Protein AF-A0A7W0W0G9-F1 (afdb_monomer_lite)

Sequence (96 aa):
MDIINEGNGAAEQNGSDRAEGERGARARIPARRGFAAMDPQAQRAIAAKGGRAAHLKGTAHEFTSEEARVAGRKGGEASRGGRRPEVSNSELEQQA

Secondary structure (DSSP, 8-state):
-------------------------S--PPP--STTTS-HHHHHHHHHHHHHHHHHTT-SPPPPHHHHHHHHHHHHHHGGG-S----------S--

Foldseek 3Di:
DDDPPPDPPDDDDDDDDDDDDDDDDDPPPPPDDDLVNDDPVVNVVVVVVVVVVCVVVVVDDDDDPVRVVVVVVVVVVVCPPPPPPPPPPDPPPDDD

Structure (mmCIF, N/CA/C/O backbone):
data_AF-A0A7W0W0G9-F1
#
_entry.id   AF-A0A7W0W0G9-F1
#
loop_
_atom_site.group_PDB
_atom_site.id
_atom_site.type_symbol
_atom_site.label_atom_id
_atom_site.label_alt_id
_atom_site.label_comp_id
_atom_site.label_asym_id
_atom_site.label_entity_id
_atom_site.label_seq_id
_atom_site.pdbx_PDB_ins_code
_atom_site.Cartn_x
_atom_site.Cartn_y
_atom_site.Cartn_z
_atom_site.occupancy
_atom_site.B_iso_or_equiv
_atom_site.auth_seq_id
_atom_site.auth_comp_id
_atom_site.auth_asym_id
_atom_site.auth_atom_id
_atom_site.pdbx_PDB_model_num
ATOM 1 N N . MET A 1 1 ? -37.366 -13.571 -28.285 1.00 41.44 1 MET A N 1
ATOM 2 C CA . MET A 1 1 ? -36.411 -12.444 -28.157 1.00 41.44 1 MET A CA 1
ATOM 3 C C . MET A 1 1 ? -35.235 -13.015 -27.402 1.00 41.44 1 MET A C 1
ATOM 5 O O . MET A 1 1 ? -35.160 -12.899 -26.186 1.00 41.44 1 MET A O 1
ATOM 9 N N . ASP A 1 2 ? -34.406 -13.746 -28.134 1.00 40.69 2 ASP A N 1
ATOM 10 C CA . ASP A 1 2 ? -33.340 -14.570 -27.582 1.00 40.69 2 ASP A CA 1
ATOM 11 C C . ASP A 1 2 ? -32.037 -13.782 -27.686 1.00 40.69 2 ASP A C 1
ATOM 13 O O . ASP A 1 2 ? -31.627 -13.372 -28.772 1.00 40.69 2 ASP A O 1
ATOM 17 N N . ILE A 1 3 ? -31.435 -13.495 -26.533 1.00 51.72 3 ILE A N 1
ATOM 18 C CA . ILE A 1 3 ? -30.149 -12.809 -26.439 1.00 51.72 3 ILE A CA 1
AT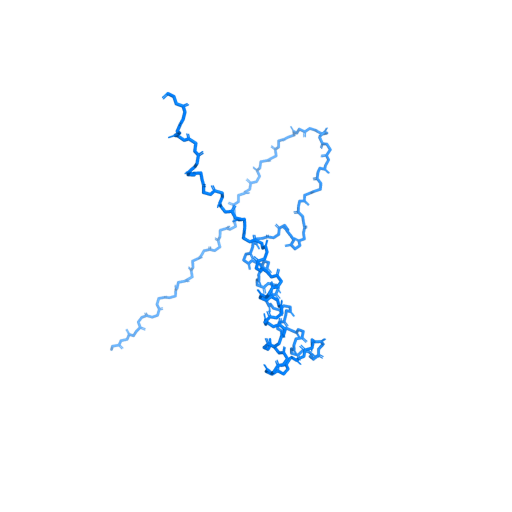OM 19 C C . ILE A 1 3 ? -29.079 -13.825 -26.838 1.00 51.72 3 ILE A C 1
ATOM 21 O O . ILE A 1 3 ? -28.777 -14.757 -26.093 1.00 51.72 3 ILE A O 1
ATOM 25 N N . ILE A 1 4 ? -28.528 -13.649 -28.033 1.00 57.16 4 ILE A N 1
ATOM 26 C CA . ILE A 1 4 ? -27.386 -14.411 -28.528 1.00 57.16 4 ILE A CA 1
ATOM 27 C C . ILE A 1 4 ? -26.166 -13.967 -27.709 1.00 57.16 4 ILE A C 1
ATOM 29 O O . ILE A 1 4 ? -25.718 -12.827 -27.802 1.00 57.16 4 ILE A O 1
ATOM 33 N N . ASN A 1 5 ? -25.672 -14.856 -26.848 1.00 52.72 5 ASN A N 1
ATOM 34 C CA . ASN A 1 5 ? -24.434 -14.683 -26.095 1.00 52.72 5 ASN A CA 1
ATOM 35 C C . ASN A 1 5 ? -23.263 -15.096 -26.995 1.00 52.72 5 ASN A C 1
ATOM 37 O O . ASN A 1 5 ? -22.875 -16.265 -27.025 1.00 52.72 5 ASN A O 1
ATOM 41 N N . GLU A 1 6 ? -22.743 -14.152 -27.775 1.00 51.47 6 GLU A N 1
ATOM 42 C CA . GLU A 1 6 ? -21.525 -14.358 -28.554 1.00 51.47 6 GLU A CA 1
ATOM 43 C C . GLU A 1 6 ? -20.322 -14.373 -27.606 1.00 51.47 6 GLU A C 1
ATOM 45 O O . GLU A 1 6 ? -19.822 -13.345 -27.147 1.00 51.47 6 GLU A O 1
ATOM 50 N N . GLY A 1 7 ? -19.880 -15.587 -27.278 1.00 51.41 7 GLY A N 1
ATOM 51 C CA . GLY A 1 7 ? -18.643 -15.825 -26.556 1.00 51.41 7 GLY A CA 1
ATOM 52 C C . GLY A 1 7 ? -17.462 -15.254 -27.331 1.00 51.41 7 GLY A C 1
ATOM 53 O O . GLY A 1 7 ? -17.061 -15.795 -28.358 1.00 51.41 7 GLY A O 1
ATOM 54 N N . ASN A 1 8 ? -16.869 -14.183 -26.810 1.00 54.78 8 ASN A N 1
ATOM 55 C CA . ASN A 1 8 ? -15.622 -13.644 -27.329 1.00 54.78 8 ASN A CA 1
ATOM 56 C C . ASN A 1 8 ? -14.440 -14.348 -26.644 1.00 54.78 8 ASN A C 1
ATOM 58 O O . ASN A 1 8 ? -13.817 -13.831 -25.717 1.00 54.78 8 ASN A O 1
ATOM 62 N N . GLY A 1 9 ? -14.193 -15.586 -27.075 1.00 49.38 9 GLY A N 1
ATOM 63 C CA . GLY A 1 9 ? -12.918 -16.267 -26.898 1.00 49.38 9 GLY A CA 1
ATOM 64 C C . GLY A 1 9 ? -11.970 -15.823 -28.006 1.00 49.38 9 GLY A C 1
ATOM 65 O O . GLY A 1 9 ? -12.052 -16.329 -29.120 1.00 49.38 9 GLY A O 1
ATOM 66 N N . ALA A 1 10 ? -11.076 -14.882 -27.707 1.00 47.50 10 ALA A N 1
ATOM 67 C CA . ALA A 1 10 ? -10.058 -14.427 -28.646 1.00 47.50 10 ALA A CA 1
ATOM 68 C C . ALA A 1 10 ? -8.652 -14.761 -28.130 1.00 47.50 10 ALA A C 1
ATOM 70 O O . ALA A 1 10 ? -8.055 -14.023 -27.353 1.00 47.50 10 ALA A O 1
ATOM 71 N N . ALA A 1 11 ? -8.179 -15.908 -28.618 1.00 50.94 11 ALA A N 1
ATOM 72 C CA . ALA A 1 11 ? -6.822 -16.177 -29.085 1.00 50.94 11 ALA A CA 1
ATOM 73 C C . ALA A 1 11 ? -5.648 -15.913 -28.124 1.00 50.94 11 ALA A C 1
ATOM 75 O O . ALA A 1 11 ? -5.075 -14.826 -28.062 1.00 50.94 11 ALA A O 1
ATOM 76 N N . GLU A 1 12 ? -5.188 -17.009 -27.514 1.00 43.44 12 GLU A N 1
ATOM 77 C CA . GLU A 1 12 ? -3.761 -17.257 -27.309 1.00 43.44 12 GLU A CA 1
ATOM 78 C C . GLU A 1 12 ? -2.974 -16.950 -28.592 1.00 43.44 12 GLU A C 1
ATOM 80 O O . GLU A 1 12 ? -3.237 -17.519 -29.650 1.00 43.44 12 GLU A O 1
ATOM 85 N N . GLN A 1 13 ? -1.961 -16.096 -28.483 1.00 52.97 13 GLN A N 1
ATOM 86 C CA . GLN A 1 13 ? -0.886 -15.996 -29.466 1.00 52.97 13 GLN A CA 1
ATOM 87 C C . GLN A 1 13 ? 0.418 -16.394 -28.771 1.00 52.97 13 GLN A C 1
ATOM 89 O O . GLN A 1 13 ? 1.202 -15.551 -28.344 1.00 52.97 13 GLN A O 1
ATOM 94 N N . ASN A 1 14 ? 0.621 -17.702 -28.612 1.00 48.34 14 ASN A N 1
ATOM 95 C CA . ASN A 1 14 ? 1.928 -18.287 -28.326 1.00 48.34 14 ASN A CA 1
ATOM 96 C C . ASN A 1 14 ? 2.518 -18.780 -29.651 1.00 48.34 14 ASN A C 1
ATOM 98 O O . ASN A 1 14 ? 2.056 -19.779 -30.196 1.00 48.34 14 ASN A O 1
ATOM 102 N N . GLY A 1 15 ? 3.523 -18.078 -30.179 1.00 43.59 15 GLY A N 1
ATOM 103 C CA . GLY A 1 15 ? 4.242 -18.525 -31.370 1.00 43.59 15 GLY A CA 1
ATOM 104 C C . GLY A 1 15 ? 5.170 -17.476 -31.973 1.00 43.59 15 GLY A C 1
ATOM 105 O O . GLY A 1 15 ? 4.761 -16.687 -32.815 1.00 43.59 15 GLY A O 1
ATOM 106 N N . SER A 1 16 ? 6.449 -17.512 -31.603 1.00 46.28 16 SER A N 1
ATOM 107 C CA . SER A 1 16 ? 7.516 -17.328 -32.593 1.00 46.28 16 SER A CA 1
ATOM 108 C C . SER A 1 16 ? 8.734 -18.152 -32.182 1.00 46.28 16 SER A C 1
ATOM 110 O O . SER A 1 16 ? 9.480 -17.831 -31.258 1.00 46.28 16 SER A O 1
ATOM 112 N N . ASP A 1 17 ? 8.862 -19.286 -32.863 1.00 45.50 17 ASP A N 1
ATOM 113 C CA . ASP A 1 17 ? 10.016 -20.165 -32.856 1.00 45.50 17 ASP A CA 1
ATOM 114 C C . ASP A 1 17 ? 11.273 -19.455 -33.395 1.00 45.50 17 ASP A C 1
ATOM 116 O O . ASP A 1 17 ? 11.255 -18.838 -34.455 1.00 45.50 17 ASP A O 1
ATOM 120 N N . ARG A 1 18 ? 12.370 -19.647 -32.654 1.00 47.59 18 ARG A N 1
ATOM 121 C CA . ARG A 1 18 ? 13.773 -19.818 -33.082 1.00 47.59 18 ARG A CA 1
ATOM 122 C C . ARG A 1 18 ? 14.378 -18.813 -34.078 1.00 47.59 18 ARG A C 1
ATOM 124 O O . ARG A 1 18 ? 14.245 -18.938 -35.289 1.00 47.59 18 ARG A O 1
ATOM 131 N N . ALA A 1 19 ? 15.281 -17.989 -33.548 1.00 45.19 19 ALA A N 1
ATOM 132 C CA . ALA A 1 19 ? 16.489 -17.577 -34.257 1.00 45.19 19 ALA A CA 1
ATOM 133 C C . ALA A 1 19 ? 17.708 -17.870 -33.364 1.00 45.19 19 ALA A C 1
ATOM 135 O O . ALA A 1 19 ? 18.009 -17.118 -32.437 1.00 45.19 19 ALA A O 1
ATOM 136 N N . GLU A 1 20 ? 18.382 -18.992 -33.619 1.00 49.06 20 GLU A N 1
ATOM 137 C CA . GLU A 1 20 ? 19.754 -19.209 -33.156 1.00 49.06 20 GLU A CA 1
ATOM 138 C C . GLU A 1 20 ? 20.713 -18.449 -34.082 1.00 49.06 20 GLU A C 1
ATOM 140 O O . GLU A 1 20 ? 20.587 -18.495 -35.305 1.00 49.06 20 GLU A O 1
ATOM 145 N N . GLY A 1 21 ? 21.667 -17.731 -33.492 1.00 38.28 21 GLY A N 1
ATOM 146 C CA . GLY A 1 21 ? 22.701 -16.988 -34.204 1.00 38.28 21 GLY A CA 1
ATOM 147 C C . GLY A 1 21 ? 23.784 -16.537 -33.232 1.00 38.28 21 GLY A C 1
ATOM 148 O O . GLY A 1 21 ? 23.639 -15.535 -32.533 1.00 38.28 21 GLY A O 1
ATOM 149 N N . GLU A 1 22 ? 24.848 -17.328 -33.166 1.00 57.66 22 GLU A N 1
ATOM 150 C CA . GLU A 1 22 ? 26.059 -17.160 -32.365 1.00 57.66 22 GLU A CA 1
ATOM 151 C C . GLU A 1 22 ? 26.618 -15.728 -32.391 1.00 57.66 22 GLU A C 1
ATOM 153 O O . GLU A 1 22 ? 26.961 -15.237 -33.460 1.00 57.66 22 GLU A O 1
ATOM 158 N N . ARG A 1 23 ? 26.822 -15.089 -31.225 1.00 50.34 23 ARG A N 1
ATOM 159 C CA . ARG A 1 23 ? 27.893 -14.090 -31.004 1.00 50.34 23 ARG A CA 1
ATOM 160 C C . ARG A 1 23 ? 28.295 -14.046 -29.527 1.00 50.34 23 ARG A C 1
ATOM 162 O O . ARG A 1 23 ? 27.467 -13.850 -28.641 1.00 50.34 23 ARG A O 1
ATOM 169 N N . GLY A 1 24 ? 29.587 -14.249 -29.285 1.00 41.38 24 GLY A N 1
ATOM 170 C CA . GLY A 1 24 ? 30.185 -14.485 -27.978 1.00 41.38 24 GLY A CA 1
ATOM 171 C C . GLY A 1 24 ? 30.274 -13.295 -27.015 1.00 41.38 24 GLY A C 1
ATOM 172 O O . GLY A 1 24 ? 30.088 -12.134 -27.365 1.00 41.38 24 GLY A O 1
ATOM 173 N N . ALA A 1 25 ? 30.607 -13.652 -25.771 1.00 54.94 25 ALA A N 1
ATOM 174 C CA . ALA A 1 25 ? 31.438 -12.904 -24.823 1.00 54.94 25 ALA A CA 1
ATOM 175 C C . ALA A 1 25 ? 31.260 -11.371 -24.726 1.00 54.94 25 ALA A C 1
ATOM 177 O O . ALA A 1 25 ? 32.236 -10.633 -24.618 1.00 54.94 25 ALA A O 1
ATOM 178 N N . ARG A 1 26 ? 30.023 -10.875 -24.645 1.00 55.19 26 ARG A N 1
ATOM 179 C CA . ARG A 1 26 ? 29.736 -9.621 -23.929 1.00 55.19 26 ARG A CA 1
ATOM 180 C C . ARG A 1 26 ? 29.161 -10.000 -22.575 1.00 55.19 26 ARG A C 1
ATOM 182 O O . ARG A 1 26 ? 28.262 -10.835 -22.517 1.00 55.19 26 ARG A O 1
ATOM 189 N N . ALA A 1 27 ? 29.751 -9.460 -21.507 1.00 62.44 27 ALA A N 1
ATOM 190 C CA . ALA A 1 27 ? 29.387 -9.705 -20.113 1.00 62.44 27 ALA A CA 1
ATOM 191 C C . ALA A 1 27 ? 27.881 -9.956 -19.973 1.00 62.44 27 ALA A C 1
ATOM 193 O O . ALA A 1 27 ? 27.086 -9.136 -20.431 1.00 62.44 27 ALA A O 1
ATOM 194 N N . ARG A 1 28 ? 27.500 -11.109 -19.402 1.00 65.62 28 ARG A N 1
ATOM 195 C CA . ARG A 1 28 ? 26.098 -11.489 -19.202 1.00 65.62 28 ARG A CA 1
ATOM 196 C C . ARG A 1 28 ? 25.457 -10.458 -18.278 1.00 65.62 28 ARG A C 1
ATOM 198 O O . ARG A 1 28 ? 25.466 -10.636 -17.064 1.00 65.62 28 ARG A O 1
ATOM 205 N N . ILE A 1 29 ? 24.931 -9.370 -18.839 1.00 70.31 29 ILE A N 1
ATOM 206 C CA . ILE A 1 29 ? 24.040 -8.476 -18.112 1.00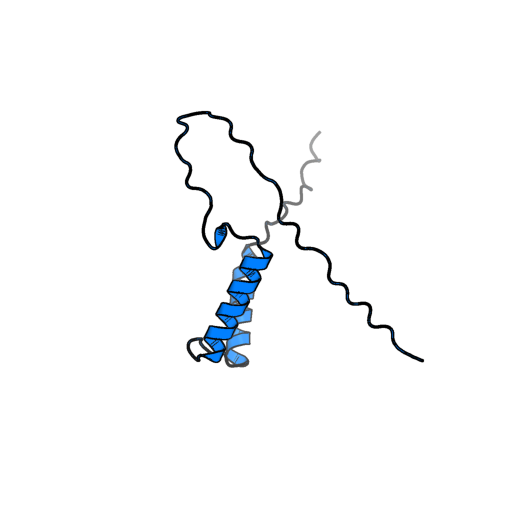 70.31 29 ILE A CA 1
ATOM 207 C C . ILE A 1 29 ? 22.907 -9.391 -17.649 1.00 70.31 29 ILE A C 1
ATOM 209 O O . ILE A 1 29 ? 22.271 -10.020 -18.502 1.00 70.31 29 ILE A O 1
ATOM 213 N N . PRO A 1 30 ? 22.708 -9.573 -16.332 1.00 74.56 30 PRO A N 1
ATOM 214 C CA . PRO A 1 30 ? 21.682 -10.477 -15.852 1.00 74.56 30 PRO A CA 1
ATOM 215 C C . PRO A 1 30 ? 20.354 -10.018 -16.446 1.00 74.56 30 PRO A C 1
ATOM 217 O O . PRO A 1 30 ? 19.984 -8.849 -16.315 1.00 74.56 30 PRO A O 1
ATOM 220 N N . ALA A 1 31 ? 19.671 -10.929 -17.143 1.00 75.00 31 ALA A N 1
ATOM 221 C CA . ALA A 1 31 ? 18.362 -10.649 -17.707 1.00 75.00 31 ALA A CA 1
ATOM 222 C C . ALA A 1 31 ? 17.473 -10.068 -16.602 1.00 75.00 31 ALA A C 1
ATOM 224 O O . ALA A 1 31 ? 17.443 -10.592 -15.480 1.00 75.00 31 ALA A O 1
ATOM 225 N N . ARG A 1 32 ? 16.791 -8.956 -16.905 1.00 80.00 32 ARG A N 1
ATOM 226 C CA . ARG A 1 32 ? 15.831 -8.337 -15.990 1.00 80.00 32 ARG A CA 1
ATOM 227 C C . ARG A 1 32 ? 14.828 -9.419 -15.588 1.00 80.00 32 ARG A C 1
ATOM 229 O O . ARG A 1 32 ? 14.122 -9.955 -16.433 1.00 80.00 32 ARG A O 1
ATOM 236 N N . ARG A 1 33 ? 14.819 -9.775 -14.305 1.00 87.50 33 ARG A N 1
ATOM 237 C CA . ARG A 1 33 ? 13.999 -10.848 -13.731 1.00 87.50 33 ARG A CA 1
ATOM 238 C C . ARG A 1 33 ? 13.343 -10.375 -12.442 1.00 87.50 33 ARG A C 1
ATOM 240 O O . ARG A 1 33 ? 13.831 -9.449 -11.797 1.00 87.50 33 ARG A O 1
ATOM 247 N N . GLY A 1 34 ? 12.263 -11.043 -12.053 1.00 91.88 34 GLY A N 1
ATOM 248 C CA . GLY A 1 34 ? 11.519 -10.730 -10.835 1.00 91.88 34 GLY A CA 1
ATOM 249 C C . GLY A 1 34 ? 10.485 -9.618 -11.015 1.00 91.88 34 GLY A C 1
ATOM 250 O O . GLY A 1 34 ? 10.159 -9.216 -12.128 1.00 91.88 34 GLY A O 1
ATOM 251 N N . PHE A 1 35 ? 9.957 -9.128 -9.894 1.00 92.62 35 PHE A N 1
ATOM 252 C CA . PHE A 1 35 ? 8.783 -8.249 -9.851 1.00 92.62 35 PHE A CA 1
ATOM 253 C C . PHE A 1 35 ? 8.942 -6.934 -10.629 1.00 92.62 35 PHE A C 1
ATOM 255 O O . PHE A 1 35 ? 7.981 -6.434 -11.205 1.00 92.62 35 PHE A O 1
ATOM 262 N N . ALA A 1 36 ? 10.157 -6.380 -10.672 1.00 92.00 36 ALA A N 1
ATOM 263 C CA . ALA A 1 36 ? 10.462 -5.147 -11.401 1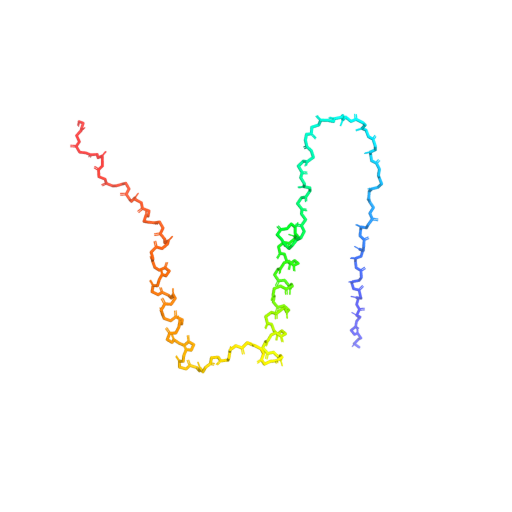.00 92.00 36 ALA A CA 1
ATOM 264 C C . ALA A 1 36 ? 10.610 -5.345 -12.921 1.00 92.00 36 ALA A C 1
ATOM 266 O O . ALA A 1 36 ? 10.599 -4.370 -13.664 1.00 92.00 36 ALA A O 1
ATOM 267 N N . ALA A 1 37 ? 10.789 -6.587 -13.376 1.00 92.62 37 ALA A N 1
ATOM 268 C CA . ALA A 1 37 ? 10.951 -6.924 -14.787 1.00 92.62 37 ALA A CA 1
ATOM 269 C C . ALA A 1 37 ? 9.653 -7.401 -15.456 1.00 92.62 37 ALA A C 1
ATOM 271 O O . ALA A 1 37 ? 9.636 -7.600 -16.667 1.00 92.62 37 ALA A O 1
ATOM 272 N N . MET A 1 38 ? 8.596 -7.624 -14.671 1.00 93.25 38 MET A N 1
ATOM 273 C CA . MET A 1 38 ? 7.270 -7.987 -15.169 1.00 93.25 38 MET A CA 1
ATOM 274 C C . MET A 1 38 ? 6.586 -6.806 -15.863 1.00 93.25 38 MET A C 1
ATOM 276 O O . MET A 1 38 ? 6.946 -5.647 -15.659 1.00 93.25 38 MET A O 1
ATOM 280 N N . ASP A 1 39 ? 5.548 -7.120 -16.636 1.00 94.88 39 ASP A N 1
ATOM 281 C CA . ASP A 1 39 ? 4.630 -6.126 -17.178 1.00 94.88 39 ASP A CA 1
ATOM 282 C C . ASP A 1 39 ? 3.983 -5.274 -16.051 1.00 94.88 39 ASP A C 1
ATOM 284 O O . ASP A 1 39 ? 3.621 -5.824 -15.000 1.00 94.88 39 ASP A O 1
ATOM 288 N N . PRO A 1 40 ? 3.809 -3.948 -16.232 1.00 95.31 40 PRO A N 1
ATOM 289 C CA . PRO A 1 40 ? 3.234 -3.072 -15.210 1.00 95.31 40 PRO A CA 1
ATOM 290 C C . PRO A 1 40 ? 1.823 -3.465 -14.749 1.00 95.31 40 PRO A C 1
ATOM 292 O O . PRO A 1 40 ? 1.489 -3.298 -13.571 1.00 95.31 40 PRO A O 1
ATOM 295 N N . GLN A 1 41 ? 0.984 -4.005 -15.637 1.00 95.44 41 GLN A N 1
ATOM 296 C CA . GLN A 1 41 ? -0.353 -4.472 -15.277 1.00 95.44 41 GLN A CA 1
ATOM 297 C C . GLN A 1 41 ? -0.262 -5.708 -14.382 1.00 95.44 41 GLN A C 1
ATOM 299 O O . GLN A 1 41 ? -0.937 -5.769 -13.348 1.00 95.44 41 GLN A O 1
ATOM 304 N N . ALA A 1 42 ? 0.611 -6.658 -14.726 1.00 94.81 42 ALA A N 1
ATOM 305 C CA . ALA A 1 42 ? 0.870 -7.837 -13.901 1.00 94.81 42 ALA A CA 1
ATOM 306 C C . ALA A 1 42 ? 1.432 -7.446 -12.524 1.00 94.81 42 ALA A C 1
ATOM 308 O O . ALA A 1 42 ? 0.956 -7.929 -11.492 1.00 94.81 42 ALA A O 1
ATOM 309 N N . GLN A 1 43 ? 2.378 -6.505 -12.489 1.00 96.75 43 GLN A N 1
ATOM 310 C CA . GLN A 1 43 ? 2.945 -5.964 -11.256 1.00 96.75 43 GLN A CA 1
ATOM 311 C C . GLN A 1 43 ? 1.861 -5.357 -10.354 1.00 96.75 43 GLN A C 1
ATOM 313 O O . GLN A 1 43 ? 1.758 -5.703 -9.173 1.00 96.75 43 GLN A O 1
ATOM 318 N N . ARG A 1 44 ? 1.000 -4.497 -10.915 1.00 95.81 44 ARG A N 1
ATOM 319 C CA . ARG A 1 44 ? -0.114 -3.874 -10.189 1.00 95.81 44 ARG A CA 1
ATOM 320 C C . ARG A 1 44 ? -1.107 -4.911 -9.677 1.00 95.81 44 ARG A C 1
ATOM 322 O O . ARG A 1 44 ? -1.559 -4.801 -8.539 1.00 95.81 44 ARG A O 1
ATOM 329 N N . ALA A 1 45 ? -1.442 -5.913 -10.485 1.00 96.56 45 ALA A N 1
ATOM 330 C CA . ALA A 1 45 ? -2.367 -6.971 -10.094 1.00 96.56 45 ALA A CA 1
ATOM 331 C C . ALA A 1 45 ? -1.828 -7.786 -8.909 1.00 96.56 45 ALA A C 1
ATOM 333 O O . ALA A 1 45 ? -2.556 -8.022 -7.941 1.00 96.56 45 ALA A O 1
ATOM 334 N N . ILE A 1 46 ? -0.546 -8.160 -8.949 1.00 95.81 46 ILE A N 1
ATOM 335 C CA . ILE A 1 46 ? 0.119 -8.888 -7.863 1.00 95.81 46 ILE A CA 1
ATOM 336 C C . ILE A 1 46 ? 0.213 -8.013 -6.605 1.00 95.81 46 ILE A C 1
ATOM 338 O O . ILE A 1 46 ? -0.163 -8.478 -5.529 1.00 95.81 46 ILE A O 1
ATOM 342 N N . ALA A 1 47 ? 0.628 -6.745 -6.724 1.00 95.69 47 ALA A N 1
ATOM 343 C CA . ALA A 1 47 ? 0.663 -5.807 -5.597 1.00 95.69 47 ALA A CA 1
ATOM 344 C C . ALA A 1 47 ? -0.720 -5.645 -4.951 1.00 95.69 47 ALA A C 1
ATOM 346 O O . ALA A 1 47 ? -0.866 -5.756 -3.734 1.00 95.69 47 ALA A O 1
ATOM 347 N N . ALA A 1 48 ? -1.757 -5.452 -5.769 1.00 93.94 48 ALA A N 1
ATOM 348 C CA . ALA A 1 48 ? -3.125 -5.298 -5.294 1.00 93.94 48 ALA A CA 1
ATOM 349 C C . ALA A 1 48 ? -3.639 -6.575 -4.608 1.00 93.94 48 ALA A C 1
ATOM 351 O O . ALA A 1 48 ? -4.312 -6.495 -3.580 1.00 93.94 48 ALA A O 1
ATOM 352 N N . LYS A 1 49 ? -3.309 -7.759 -5.143 1.00 96.56 49 LYS A N 1
ATOM 353 C CA . LYS A 1 49 ? -3.648 -9.046 -4.520 1.00 96.56 49 LYS A CA 1
ATOM 354 C C . LYS A 1 49 ? -2.934 -9.224 -3.177 1.00 96.56 49 LYS A C 1
ATOM 356 O O . LYS A 1 49 ? -3.580 -9.633 -2.217 1.00 96.56 49 LYS A O 1
ATOM 361 N N . GLY A 1 50 ? -1.647 -8.885 -3.100 1.00 95.12 50 GLY A N 1
ATOM 362 C CA . GLY A 1 50 ? -0.855 -8.958 -1.870 1.00 95.12 50 GLY A CA 1
ATOM 363 C C . GLY A 1 50 ? -1.381 -8.031 -0.773 1.00 95.12 50 GLY A C 1
ATOM 364 O O . GLY A 1 50 ? -1.581 -8.477 0.353 1.00 95.12 50 GLY A O 1
ATOM 365 N N . GLY A 1 51 ? -1.698 -6.779 -1.119 1.00 92.94 51 GLY A N 1
ATOM 366 C CA . GLY A 1 51 ? -2.287 -5.818 -0.183 1.00 92.94 51 GLY A CA 1
ATOM 367 C C . GLY A 1 51 ? -3.624 -6.302 0.383 1.00 92.94 51 GLY A C 1
ATOM 368 O O . GLY A 1 51 ? -3.797 -6.353 1.598 1.00 92.94 51 GLY A O 1
ATOM 369 N N . ARG A 1 52 ? -4.545 -6.759 -0.480 1.00 92.06 52 ARG A N 1
ATOM 370 C CA . ARG A 1 52 ? -5.828 -7.329 -0.027 1.00 92.06 52 ARG A CA 1
ATOM 371 C C . ARG A 1 52 ? -5.631 -8.547 0.871 1.00 92.06 52 ARG A C 1
ATOM 373 O O . ARG A 1 52 ? -6.285 -8.648 1.900 1.00 92.06 52 ARG A O 1
ATOM 380 N N . ALA A 1 53 ? -4.725 -9.452 0.506 1.00 93.00 53 ALA A N 1
ATOM 381 C CA . ALA A 1 53 ? -4.447 -10.640 1.305 1.00 93.00 53 ALA A CA 1
ATOM 382 C C . ALA A 1 53 ? -3.914 -10.292 2.705 1.00 93.00 53 ALA A C 1
ATOM 384 O O . ALA A 1 53 ? -4.314 -10.929 3.674 1.00 93.00 53 ALA A O 1
ATOM 385 N N . ALA A 1 54 ? -3.053 -9.278 2.829 1.00 93.62 54 ALA A N 1
ATOM 386 C CA . ALA A 1 54 ? -2.503 -8.855 4.116 1.00 93.62 54 ALA A CA 1
ATOM 387 C C . ALA A 1 54 ? -3.574 -8.303 5.072 1.00 93.62 54 ALA A C 1
ATOM 389 O O . ALA A 1 54 ? -3.539 -8.621 6.264 1.00 93.62 54 ALA A O 1
ATOM 390 N N . HIS A 1 55 ? -4.531 -7.531 4.543 1.00 88.88 55 HIS A N 1
ATOM 391 C CA . HIS A 1 55 ? -5.702 -7.066 5.292 1.00 88.88 55 HIS A CA 1
ATOM 392 C C . HIS A 1 55 ? -6.619 -8.226 5.679 1.00 88.88 55 HIS A C 1
ATOM 394 O O . HIS A 1 55 ? -6.934 -8.383 6.850 1.00 88.88 55 HIS A O 1
ATOM 400 N N . LEU A 1 56 ? -6.962 -9.107 4.731 1.00 89.62 56 LEU A N 1
ATOM 401 C CA . LEU A 1 56 ? -7.798 -10.282 5.011 1.00 89.62 56 LEU A CA 1
ATOM 402 C C . LEU A 1 56 ? -7.183 -11.209 6.070 1.00 89.62 56 LEU A C 1
ATOM 404 O O . LEU A 1 56 ? -7.902 -11.813 6.857 1.00 89.62 56 LEU A O 1
ATOM 408 N N . LYS A 1 57 ? -5.852 -11.328 6.094 1.00 92.38 57 LYS A N 1
ATOM 409 C CA . LYS A 1 57 ? -5.119 -12.143 7.070 1.00 92.38 57 LYS A CA 1
ATOM 410 C C . LYS A 1 57 ? -4.973 -11.456 8.440 1.00 92.38 57 LYS A C 1
ATOM 412 O O . LYS A 1 57 ? -4.441 -12.072 9.357 1.00 92.38 57 LYS A O 1
ATOM 417 N N . GLY A 1 58 ? -5.370 -10.189 8.584 1.00 89.69 58 GLY A N 1
ATOM 418 C CA . GLY A 1 58 ? -5.181 -9.412 9.818 1.00 89.69 58 GLY A CA 1
ATOM 419 C C . GLY A 1 58 ? -3.717 -9.084 10.130 1.00 89.69 58 GLY A C 1
ATOM 420 O O . GLY A 1 58 ? -3.378 -8.724 11.250 1.00 89.69 58 GLY A O 1
ATOM 421 N N . THR A 1 59 ? -2.820 -9.238 9.151 1.00 90.56 59 THR A N 1
ATOM 422 C CA . THR A 1 59 ? -1.395 -8.889 9.307 1.00 90.56 59 THR A CA 1
ATOM 423 C C . THR A 1 59 ? -1.124 -7.411 9.050 1.00 90.56 59 THR A C 1
ATOM 425 O O . THR A 1 59 ? -0.094 -6.890 9.471 1.00 90.56 59 THR A O 1
ATOM 428 N N . ALA A 1 60 ? -2.021 -6.745 8.323 1.00 88.06 60 ALA A N 1
ATOM 429 C CA . ALA A 1 60 ? -1.931 -5.319 8.061 1.00 88.06 60 ALA A CA 1
ATOM 430 C C . ALA A 1 60 ? -2.591 -4.517 9.190 1.00 88.06 60 ALA A C 1
ATOM 432 O O . ALA A 1 60 ? -3.573 -4.957 9.782 1.00 88.06 60 ALA A O 1
ATOM 433 N N . HIS A 1 61 ? -2.067 -3.318 9.443 1.00 88.00 61 HIS A N 1
ATOM 434 C CA . HIS A 1 61 ? -2.715 -2.348 10.318 1.00 88.00 61 HIS A CA 1
ATOM 435 C C . HIS A 1 61 ? -4.008 -1.837 9.671 1.00 88.00 61 HIS A C 1
ATOM 437 O O . HIS A 1 61 ? -4.020 -1.457 8.495 1.00 88.00 61 HIS A O 1
ATOM 443 N N . GLU A 1 62 ? -5.087 -1.830 10.447 1.00 88.44 62 GLU A N 1
ATOM 444 C CA . GLU A 1 62 ? -6.361 -1.246 10.054 1.00 88.44 62 GLU A CA 1
ATOM 445 C C . GLU A 1 62 ? -6.452 0.171 10.600 1.00 88.44 62 GLU A C 1
ATOM 447 O O . GLU A 1 62 ? -6.384 0.392 11.806 1.00 88.44 62 GLU A O 1
ATOM 452 N N . PHE A 1 63 ? -6.600 1.132 9.695 1.00 88.12 63 PHE A N 1
ATOM 453 C CA . PHE A 1 63 ? -6.777 2.520 10.081 1.00 88.12 63 PHE A CA 1
ATOM 454 C C . PHE A 1 63 ? -8.225 2.768 10.471 1.00 88.12 63 PHE A C 1
ATOM 456 O O . PHE A 1 63 ? -9.149 2.472 9.705 1.00 88.12 63 PHE A O 1
ATOM 463 N N . THR A 1 64 ? -8.423 3.418 11.611 1.00 93.75 64 THR A N 1
ATOM 464 C CA . THR A 1 64 ? -9.704 4.067 11.883 1.00 93.75 64 THR A CA 1
ATOM 465 C C . THR A 1 64 ? -9.917 5.229 10.905 1.00 93.75 64 THR A C 1
ATOM 467 O O . THR A 1 64 ? -8.968 5.791 10.350 1.00 93.75 64 THR A O 1
ATOM 470 N N . SER A 1 65 ? -11.170 5.632 10.673 1.00 94.56 65 SER A N 1
ATOM 471 C CA . SER A 1 65 ? -11.472 6.736 9.747 1.00 94.56 65 SER A CA 1
ATOM 472 C C . SER A 1 65 ? -10.798 8.055 10.145 1.00 94.56 65 SER A C 1
ATOM 474 O O . SER A 1 65 ? -10.434 8.844 9.272 1.00 94.56 65 SER A O 1
ATOM 476 N N . GLU A 1 66 ? -10.618 8.291 11.447 1.00 94.38 66 GLU A N 1
ATOM 477 C CA . GLU A 1 66 ? -9.907 9.466 11.952 1.00 94.38 66 GLU A CA 1
ATOM 478 C C . GLU A 1 66 ? -8.408 9.387 11.639 1.00 94.38 66 GLU A C 1
ATOM 480 O O . GLU A 1 66 ? -7.845 10.311 11.049 1.00 94.38 66 GLU A O 1
ATOM 485 N N . GLU A 1 67 ? -7.766 8.255 11.937 1.00 92.88 67 GLU A N 1
ATOM 486 C CA . GLU A 1 67 ? -6.337 8.052 11.674 1.00 92.88 67 GLU A CA 1
ATOM 487 C C . GLU A 1 67 ? -6.006 8.109 10.185 1.00 92.88 67 GLU A C 1
ATOM 489 O O . GLU A 1 67 ? -5.033 8.759 9.796 1.00 92.88 67 GLU A O 1
ATOM 494 N N . ALA A 1 68 ? -6.837 7.498 9.336 1.00 93.81 68 ALA A N 1
ATOM 495 C CA . ALA A 1 68 ? -6.676 7.557 7.887 1.00 93.81 68 ALA A CA 1
ATOM 496 C C . ALA A 1 68 ? -6.689 9.009 7.382 1.00 93.81 68 ALA A C 1
ATOM 498 O O . ALA A 1 68 ? -5.881 9.384 6.528 1.00 93.81 68 ALA A O 1
ATOM 499 N N . ARG A 1 69 ? -7.568 9.855 7.942 1.00 94.31 69 ARG A N 1
ATOM 500 C CA . ARG A 1 69 ? -7.656 11.277 7.586 1.00 94.31 69 ARG A CA 1
ATOM 501 C C . ARG A 1 69 ? -6.414 12.044 8.026 1.00 94.31 69 ARG A C 1
ATOM 503 O O . ARG A 1 69 ? -5.870 12.819 7.238 1.00 94.31 69 ARG A O 1
ATOM 510 N N . VAL A 1 70 ? -5.947 11.824 9.254 1.00 95.38 70 VAL A N 1
ATOM 511 C CA . VAL A 1 70 ? -4.743 12.481 9.786 1.00 95.38 70 VAL A CA 1
ATOM 512 C C . VAL A 1 70 ? -3.501 12.074 8.991 1.00 95.38 70 VAL A C 1
ATOM 514 O O . VAL A 1 70 ? -2.727 12.942 8.577 1.00 95.38 70 VAL A O 1
ATOM 517 N N . ALA A 1 71 ? -3.332 10.778 8.718 1.00 93.88 71 ALA A N 1
ATOM 518 C CA . ALA A 1 71 ? -2.228 10.255 7.918 1.00 93.88 71 ALA A CA 1
ATOM 519 C C . ALA A 1 71 ? -2.278 10.774 6.473 1.00 93.88 71 ALA A C 1
ATOM 521 O O . ALA A 1 71 ? -1.261 11.225 5.943 1.00 93.88 71 ALA A O 1
ATOM 522 N N . GLY A 1 72 ? -3.466 10.786 5.860 1.00 92.69 72 GLY A N 1
ATOM 523 C CA . GLY A 1 72 ? -3.686 11.330 4.521 1.00 92.69 72 GLY A CA 1
ATOM 524 C C . GLY A 1 72 ? -3.356 12.820 4.433 1.00 92.69 72 GLY A C 1
ATOM 525 O O . GLY A 1 72 ? -2.643 13.235 3.520 1.00 92.69 72 GLY A O 1
ATOM 526 N N . ARG A 1 73 ? -3.789 13.621 5.417 1.00 94.44 73 ARG A N 1
ATOM 527 C CA . ARG A 1 73 ? -3.431 15.045 5.514 1.00 94.44 73 ARG A CA 1
ATOM 528 C C . ARG A 1 73 ? -1.916 15.226 5.595 1.00 94.44 73 ARG A C 1
ATOM 530 O O . ARG A 1 73 ? -1.364 15.973 4.794 1.00 94.44 73 ARG A O 1
ATOM 537 N N . LYS A 1 74 ? -1.244 14.491 6.487 1.00 94.94 74 LYS A N 1
ATOM 538 C CA . LYS A 1 74 ? 0.215 14.557 6.661 1.00 94.94 74 LYS A CA 1
ATOM 539 C C . LYS A 1 74 ? 0.972 14.163 5.386 1.00 94.94 74 LYS A C 1
ATOM 541 O O . LYS A 1 74 ? 1.924 14.835 4.998 1.00 94.94 74 LYS A O 1
ATOM 546 N N . GLY A 1 75 ? 0.540 13.105 4.697 1.00 91.69 75 GLY A N 1
ATOM 547 C CA . GLY A 1 75 ? 1.118 12.705 3.407 1.00 91.69 75 GLY A CA 1
ATOM 548 C C . GLY A 1 75 ? 0.876 13.743 2.304 1.00 91.69 75 GLY A C 1
ATOM 549 O O . GLY A 1 75 ? 1.763 14.035 1.498 1.00 91.69 75 GLY A O 1
ATOM 550 N N . GLY A 1 76 ? -0.307 14.356 2.303 1.00 90.81 76 GLY A N 1
ATOM 551 C CA . GLY A 1 76 ? -0.659 15.466 1.422 1.00 90.81 76 GLY A CA 1
ATOM 552 C C . GLY A 1 76 ? 0.137 16.741 1.703 1.00 90.81 76 GLY A C 1
ATOM 553 O O . GLY A 1 76 ? 0.394 17.505 0.785 1.00 90.81 76 GLY A O 1
ATOM 554 N N . GLU A 1 77 ? 0.542 16.997 2.944 1.00 88.94 77 GLU A N 1
ATOM 555 C CA . GLU A 1 77 ? 1.442 18.100 3.304 1.00 88.94 77 GLU A CA 1
ATOM 556 C C . GLU A 1 77 ? 2.876 17.817 2.839 1.00 88.94 77 GLU A C 1
ATOM 558 O O . GLU A 1 77 ? 3.490 18.672 2.204 1.00 88.94 77 GLU A O 1
ATOM 563 N N . ALA A 1 78 ? 3.375 16.595 3.053 1.00 85.62 78 ALA A N 1
ATOM 564 C CA . ALA A 1 78 ? 4.726 16.189 2.655 1.00 85.62 78 ALA A CA 1
ATOM 565 C C . ALA A 1 78 ? 4.943 16.181 1.128 1.00 85.62 78 ALA A C 1
ATOM 567 O O . ALA A 1 78 ? 6.030 16.488 0.643 1.00 85.62 78 ALA A O 1
ATOM 568 N N . SER A 1 79 ? 3.909 15.856 0.351 1.00 82.44 79 SER A N 1
ATOM 569 C CA . SER A 1 79 ? 3.987 15.772 -1.117 1.00 82.44 79 SER A CA 1
ATOM 570 C C . SER A 1 79 ? 3.915 17.127 -1.836 1.00 82.44 79 SER A C 1
ATOM 572 O O . SER A 1 79 ? 4.262 17.210 -3.017 1.00 82.44 79 SER A O 1
ATOM 574 N N . ARG A 1 80 ? 3.536 18.216 -1.148 1.00 70.38 80 ARG A N 1
ATOM 575 C CA . ARG A 1 80 ? 3.440 19.567 -1.743 1.00 70.38 80 ARG A CA 1
ATOM 576 C C . ARG A 1 80 ? 4.781 20.126 -2.228 1.00 70.38 80 ARG A C 1
ATOM 578 O O . ARG A 1 80 ? 4.767 21.024 -3.062 1.00 70.38 80 ARG A O 1
ATOM 585 N N . GLY A 1 81 ? 5.911 19.576 -1.780 1.00 64.06 81 GLY A N 1
ATOM 586 C CA . GLY A 1 81 ? 7.253 19.978 -2.223 1.00 64.06 81 GLY A CA 1
ATOM 587 C C . GLY A 1 81 ? 7.748 19.333 -3.526 1.00 64.06 81 GLY A C 1
ATOM 588 O O . GLY A 1 81 ? 8.831 19.673 -3.985 1.00 64.06 81 GLY A O 1
ATOM 589 N N . GLY A 1 82 ? 6.999 18.396 -4.126 1.00 60.44 82 GLY A N 1
ATOM 590 C CA . GLY A 1 82 ? 7.455 17.618 -5.291 1.00 60.44 82 GLY A CA 1
ATOM 591 C C . GLY A 1 82 ? 7.028 18.146 -6.666 1.00 60.44 82 GLY A C 1
ATOM 592 O O . GLY A 1 82 ? 7.479 17.626 -7.687 1.00 60.44 82 GLY A O 1
ATOM 593 N N . ARG A 1 83 ? 6.160 19.164 -6.735 1.00 62.69 83 ARG A N 1
ATOM 594 C CA . ARG A 1 83 ? 5.848 19.823 -8.010 1.00 62.69 83 ARG A CA 1
ATOM 595 C C . ARG A 1 83 ? 6.952 20.833 -8.295 1.00 62.69 83 ARG A C 1
ATOM 597 O O . ARG A 1 83 ? 7.005 21.859 -7.626 1.00 62.69 83 ARG A O 1
ATOM 604 N N . ARG A 1 84 ? 7.831 20.515 -9.258 1.00 60.62 84 ARG A N 1
ATOM 605 C CA . ARG A 1 84 ? 8.800 21.460 -9.846 1.00 60.62 84 ARG A CA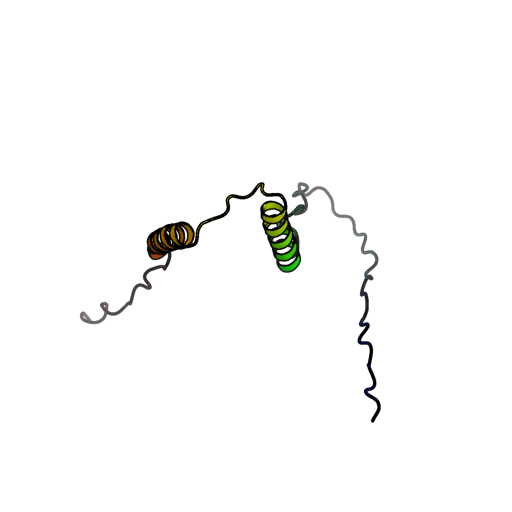 1
ATOM 606 C C . ARG A 1 84 ? 8.107 22.821 -9.994 1.00 60.62 84 ARG A C 1
ATOM 608 O O . ARG A 1 84 ? 7.105 22.861 -10.711 1.00 60.62 84 ARG A O 1
ATOM 615 N N . PRO A 1 85 ? 8.579 23.892 -9.333 1.00 58.44 85 PRO A N 1
ATOM 616 C CA . PRO A 1 85 ? 8.154 25.226 -9.710 1.00 58.44 85 PRO A CA 1
ATOM 617 C C . PRO A 1 85 ? 8.583 25.400 -11.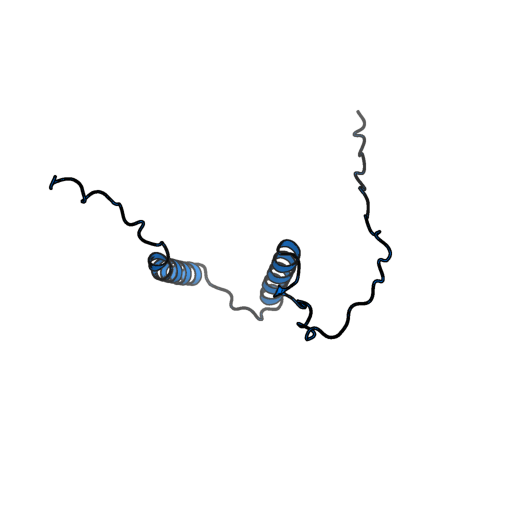166 1.00 58.44 85 PRO A C 1
ATOM 619 O O . PRO A 1 85 ? 9.766 25.314 -11.498 1.00 58.44 85 PRO A O 1
ATOM 622 N N . GLU A 1 86 ? 7.600 25.4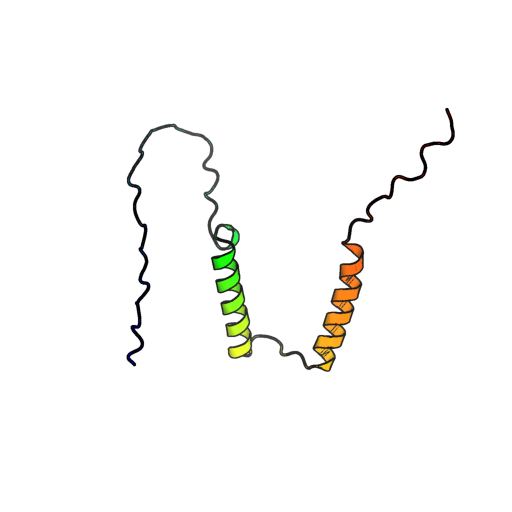88 -12.051 1.00 60.53 86 GLU A N 1
ATOM 623 C CA . GLU A 1 86 ? 7.813 25.903 -13.426 1.00 60.53 86 GLU A CA 1
ATOM 624 C C . GLU A 1 86 ? 8.275 27.359 -13.328 1.00 60.53 86 GLU A C 1
ATOM 626 O O . GLU A 1 86 ? 7.592 28.204 -12.749 1.00 60.53 86 GLU A O 1
ATOM 631 N N . VAL A 1 87 ? 9.535 27.590 -13.693 1.00 63.00 87 VAL A N 1
ATOM 632 C CA . VAL A 1 87 ? 10.154 28.913 -13.659 1.00 63.00 87 VAL A CA 1
ATOM 633 C C . VAL A 1 87 ? 9.509 29.693 -14.796 1.00 63.00 87 VAL A C 1
ATOM 635 O O . VAL A 1 87 ? 9.832 29.468 -15.960 1.00 63.00 87 VAL A O 1
ATOM 638 N N . SER A 1 88 ? 8.564 30.566 -14.460 1.00 63.19 88 SER A N 1
ATOM 639 C CA . SER A 1 88 ? 7.959 31.488 -15.411 1.00 63.19 88 SER A CA 1
ATOM 640 C C . SER A 1 88 ? 9.025 32.483 -15.872 1.00 63.19 88 SER A C 1
ATOM 642 O O . SER A 1 88 ? 9.363 33.424 -15.154 1.00 63.19 88 SER A O 1
ATOM 644 N N . ASN A 1 89 ? 9.583 32.266 -17.062 1.00 63.94 89 ASN A N 1
ATOM 645 C CA . ASN A 1 89 ? 10.440 33.241 -17.731 1.00 63.94 89 ASN A CA 1
ATOM 646 C C . ASN A 1 89 ? 9.587 34.446 -18.165 1.00 63.94 89 ASN A C 1
ATOM 648 O O . ASN A 1 89 ? 8.996 34.423 -19.242 1.00 63.94 89 ASN A O 1
ATOM 652 N N . SER A 1 90 ? 9.520 35.495 -17.342 1.00 60.06 90 SER A N 1
ATOM 653 C CA . SER A 1 90 ? 8.870 36.765 -17.709 1.00 60.06 90 SER A CA 1
ATOM 654 C C . SER A 1 90 ? 9.657 38.021 -17.303 1.00 60.06 90 SER A C 1
ATOM 656 O O . SER A 1 90 ? 9.053 39.073 -17.128 1.00 60.06 90 SER A O 1
ATOM 658 N N . GLU A 1 91 ? 10.987 37.947 -17.154 1.00 58.09 91 GLU A N 1
ATOM 659 C CA . GLU A 1 91 ? 11.815 39.085 -16.687 1.00 58.09 91 GLU A CA 1
ATOM 660 C C . GLU A 1 91 ? 13.114 39.326 -17.495 1.00 58.09 91 GLU A C 1
ATOM 662 O O . GLU A 1 91 ? 14.105 39.806 -16.953 1.00 58.09 91 GLU A O 1
ATOM 667 N N . LEU A 1 92 ? 13.152 39.029 -18.800 1.00 60.09 92 LEU A N 1
ATOM 668 C CA . LEU A 1 92 ? 14.358 39.241 -19.630 1.00 60.09 92 LEU A CA 1
ATOM 669 C C . LEU A 1 92 ? 14.097 40.017 -20.932 1.00 60.09 92 LEU A C 1
ATOM 671 O O . LEU A 1 92 ? 14.545 39.611 -21.998 1.00 60.09 92 LEU A O 1
ATOM 675 N N . GLU A 1 93 ? 13.401 41.156 -20.859 1.00 56.00 93 GLU A N 1
ATOM 676 C CA . GLU A 1 93 ? 13.236 42.029 -22.036 1.00 56.00 93 GLU A CA 1
ATOM 677 C C . GLU A 1 93 ? 13.074 43.524 -21.683 1.00 56.00 93 GLU A C 1
ATOM 679 O O . GLU A 1 93 ? 12.077 44.154 -22.022 1.00 56.00 93 GLU A O 1
ATOM 684 N N . GLN A 1 94 ? 14.042 44.119 -20.969 1.00 55.00 94 GLN A N 1
ATOM 685 C CA . GLN A 1 94 ? 14.093 45.587 -20.772 1.00 55.00 94 GLN A CA 1
ATOM 686 C C . GLN A 1 94 ? 15.480 46.227 -20.928 1.00 55.00 94 GLN A C 1
ATOM 688 O O . GLN A 1 94 ? 15.676 47.364 -20.505 1.00 55.00 94 GLN A O 1
ATOM 693 N N . GLN A 1 95 ? 16.444 45.555 -21.558 1.00 45.59 95 GLN A N 1
ATOM 694 C CA . GLN A 1 95 ? 17.696 46.207 -21.958 1.00 45.59 95 GLN A CA 1
ATOM 695 C C . GLN A 1 95 ? 18.164 45.679 -23.316 1.00 45.59 95 GLN A C 1
ATOM 697 O O . GLN A 1 95 ? 18.948 44.736 -23.392 1.00 45.59 95 GLN A O 1
ATOM 702 N N . ALA A 1 96 ? 17.657 46.306 -24.375 1.00 43.97 96 ALA A N 1
ATOM 703 C CA . ALA A 1 96 ? 18.294 46.403 -25.683 1.00 43.97 96 ALA A CA 1
ATOM 704 C C . ALA A 1 96 ? 18.030 47.810 -26.230 1.00 43.97 96 ALA A C 1
ATOM 706 O O . ALA A 1 96 ? 16.863 48.256 -26.127 1.00 43.97 96 ALA A O 1
#

pLDDT: mean 73.43, std 19.98, range [38.28, 96.75]

Radius of gyration: 26.57 Å; chains: 1; bounding box: 68×67×46 Å